Protein AF-A0A3D2F6W4-F1 (afdb_monomer_lite)

Secondary structure (DSSP, 8-state):
---SS--HHHHHHHHHHHHHHH-HHHHHHHHHHHHHHH---GGGS-HHHHHSHHHHSHHHHHHHHTTSPPP----------

Radius of gyration: 13.77 Å; chains: 1; bounding box: 28×30×37 Å

Foldseek 3Di:
DPPDDDDPQNVLVVVLVVCCVVPVQLVVLVQVLCCPPVVDHPVRDRSCVCCDCLRVNPVNSVVSCVVDPTDDDPDDDPPDD

pLDDT: mean 87.44, std 16.96, range [41.16, 98.19]

Structure (mmCIF, N/CA/C/O backbone):
data_AF-A0A3D2F6W4-F1
#
_entry.id   AF-A0A3D2F6W4-F1
#
loop_
_atom_site.group_PDB
_atom_site.id
_atom_site.type_symbol
_atom_site.label_atom_id
_atom_site.label_alt_id
_atom_site.label_comp_id
_atom_site.label_asym_id
_atom_site.label_entity_id
_atom_site.label_seq_id
_atom_site.pdbx_PDB_ins_code
_atom_site.Cartn_x
_atom_site.Cartn_y
_atom_site.Cartn_z
_atom_site.occupancy
_atom_site.B_iso_or_equiv
_atom_site.auth_seq_id
_atom_site.auth_comp_id
_atom_site.auth_asym_id
_atom_site.auth_atom_id
_atom_site.pdbx_PDB_model_num
ATOM 1 N N . MET A 1 1 ? 14.627 -6.493 -13.788 1.00 52.03 1 MET A N 1
ATOM 2 C CA . MET A 1 1 ? 13.679 -6.062 -14.837 1.00 52.03 1 MET A CA 1
ATOM 3 C C . MET A 1 1 ? 13.882 -4.580 -15.142 1.00 52.03 1 MET A C 1
ATOM 5 O O . MET A 1 1 ? 12.990 -3.778 -14.926 1.00 52.03 1 MET A O 1
ATOM 9 N N . ALA A 1 2 ? 15.056 -4.219 -15.657 1.00 53.88 2 ALA A N 1
ATOM 10 C CA . ALA A 1 2 ? 15.292 -2.923 -16.283 1.00 53.88 2 ALA A CA 1
ATOM 11 C C . ALA A 1 2 ? 15.898 -3.235 -17.653 1.00 53.88 2 ALA A C 1
ATOM 13 O O . ALA A 1 2 ? 17.103 -3.416 -17.788 1.00 53.88 2 ALA A O 1
ATOM 14 N N . ALA A 1 3 ? 15.019 -3.471 -18.624 1.00 53.66 3 ALA A N 1
ATOM 15 C CA . ALA A 1 3 ? 15.368 -3.734 -20.011 1.00 53.66 3 ALA A CA 1
ATOM 16 C C . ALA A 1 3 ? 14.466 -2.846 -20.885 1.00 53.66 3 ALA A C 1
ATOM 18 O O . ALA A 1 3 ? 13.349 -3.208 -21.231 1.00 53.66 3 ALA A O 1
ATOM 19 N N . ASN A 1 4 ? 14.964 -1.63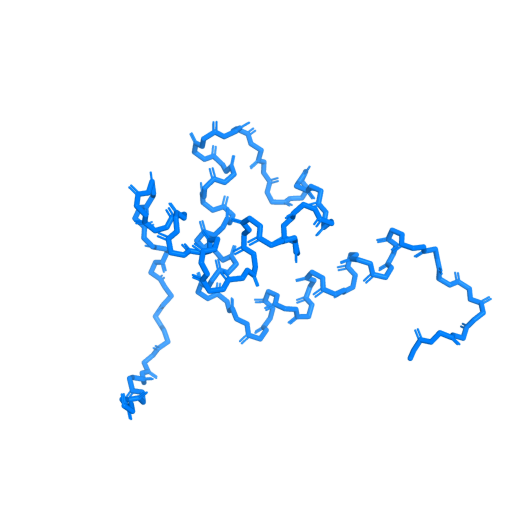3 -21.118 1.00 60.91 4 ASN A N 1
ATOM 20 C CA . ASN A 1 4 ? 14.828 -0.804 -22.316 1.00 60.91 4 ASN A CA 1
ATOM 21 C C . ASN A 1 4 ? 13.490 -0.274 -22.866 1.00 60.91 4 ASN A C 1
ATOM 23 O O . ASN A 1 4 ? 13.591 0.408 -23.870 1.00 60.91 4 ASN A O 1
ATOM 27 N N . ASP A 1 5 ? 12.314 -0.402 -22.238 1.00 66.12 5 ASP A N 1
ATOM 28 C CA . ASP A 1 5 ? 11.117 0.335 -22.742 1.00 66.12 5 ASP A CA 1
ATOM 29 C C . ASP A 1 5 ? 10.056 0.728 -21.691 1.00 66.12 5 ASP A C 1
ATOM 31 O O . ASP A 1 5 ? 9.044 1.342 -22.028 1.00 66.12 5 ASP A O 1
ATOM 35 N N . PHE A 1 6 ? 10.251 0.413 -20.405 1.00 68.81 6 PHE A N 1
ATOM 36 C CA . PHE A 1 6 ? 9.263 0.755 -19.374 1.00 68.81 6 PHE A CA 1
ATOM 37 C C . PHE A 1 6 ? 9.559 2.105 -18.724 1.00 68.81 6 PHE A C 1
ATOM 39 O O . PHE A 1 6 ? 10.622 2.307 -18.136 1.00 68.81 6 PHE A O 1
ATOM 46 N N . SER A 1 7 ? 8.581 3.009 -18.778 1.00 87.94 7 SER A N 1
ATOM 47 C CA . SER A 1 7 ? 8.616 4.248 -17.997 1.00 87.94 7 SER A CA 1
ATOM 48 C C . SER A 1 7 ? 8.529 3.930 -16.503 1.00 87.94 7 SER A C 1
ATOM 50 O O . SER A 1 7 ? 7.899 2.950 -16.103 1.00 87.94 7 SER A O 1
ATOM 52 N N . GLU A 1 8 ? 9.118 4.778 -15.660 1.00 88.31 8 GLU A N 1
ATOM 53 C CA . GLU A 1 8 ? 9.097 4.609 -14.201 1.00 88.31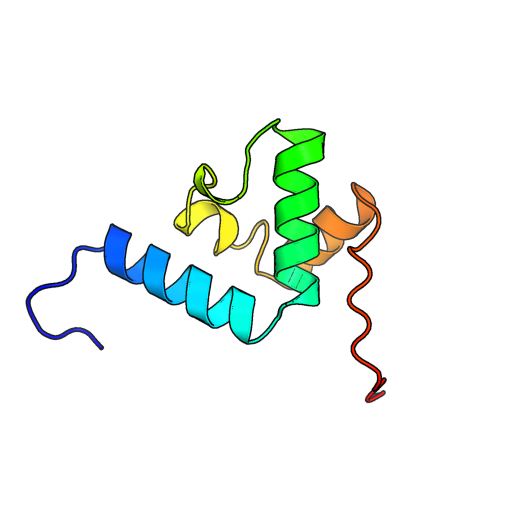 8 GLU A CA 1
ATOM 54 C C . GLU A 1 8 ? 7.678 4.391 -13.655 1.00 88.31 8 GLU A C 1
ATOM 56 O O . GLU A 1 8 ? 7.437 3.474 -12.873 1.00 88.31 8 GLU A O 1
ATOM 61 N N . GLU A 1 9 ? 6.714 5.169 -14.142 1.00 88.44 9 GLU A N 1
ATOM 62 C CA . GLU A 1 9 ? 5.300 5.022 -13.794 1.00 88.44 9 GLU A CA 1
ATOM 63 C C . GLU A 1 9 ? 4.757 3.616 -14.095 1.00 88.44 9 GLU A C 1
ATOM 65 O O . GLU A 1 9 ? 4.061 3.022 -13.271 1.00 88.44 9 GLU A O 1
ATOM 70 N N . GLN A 1 10 ? 5.127 3.034 -15.239 1.00 91.75 10 GLN A N 1
ATOM 71 C CA . GLN A 1 10 ? 4.703 1.683 -15.606 1.00 91.75 10 GLN A CA 1
ATOM 72 C C . GLN A 1 10 ? 5.325 0.633 -14.682 1.00 91.75 10 GLN A C 1
ATOM 74 O O . GLN A 1 10 ? 4.651 -0.334 -14.323 1.00 91.75 10 GLN A O 1
ATOM 79 N N . MET A 1 11 ? 6.575 0.828 -14.249 1.00 94.12 11 MET A N 1
ATOM 80 C CA . MET A 1 11 ? 7.209 -0.064 -13.274 1.00 94.12 11 MET A CA 1
ATOM 81 C C . MET A 1 11 ? 6.462 -0.049 -11.936 1.00 94.12 11 MET A C 1
ATOM 83 O O . MET A 1 11 ? 6.192 -1.116 -11.384 1.00 94.12 11 MET A O 1
ATOM 87 N N . PHE A 1 12 ? 6.054 1.127 -11.449 1.00 96.12 12 PHE A N 1
ATOM 88 C CA . PHE A 1 12 ? 5.258 1.230 -10.223 1.00 96.12 12 PHE A CA 1
ATOM 89 C C . PHE A 1 12 ? 3.853 0.635 -10.379 1.00 96.12 12 PHE A C 1
ATOM 91 O O . PHE A 1 12 ? 3.392 -0.067 -9.484 1.00 96.12 12 PHE A O 1
ATOM 98 N N . GLN A 1 13 ? 3.192 0.824 -11.524 1.00 95.00 13 GLN A N 1
ATOM 99 C CA . GLN A 1 13 ? 1.906 0.173 -11.814 1.00 95.00 13 GLN A CA 1
ATOM 100 C C . GLN A 1 13 ? 2.017 -1.360 -11.782 1.00 95.00 13 GLN A C 1
ATOM 102 O O . GLN A 1 13 ? 1.155 -2.045 -11.228 1.00 95.00 13 GLN A O 1
ATOM 107 N N . VAL A 1 14 ? 3.085 -1.917 -12.363 1.00 96.06 14 VAL A N 1
ATOM 108 C CA . VAL A 1 14 ? 3.345 -3.363 -12.327 1.00 96.06 14 VAL A CA 1
ATOM 109 C C . VAL A 1 14 ? 3.639 -3.824 -10.900 1.00 96.06 14 VAL A C 1
ATOM 111 O O . VAL A 1 14 ? 3.034 -4.795 -10.447 1.00 96.06 14 VAL A O 1
ATOM 114 N N . ALA A 1 15 ? 4.503 -3.116 -10.170 1.00 96.50 15 ALA A N 1
ATOM 115 C CA . ALA A 1 15 ? 4.824 -3.437 -8.781 1.00 96.50 15 ALA A CA 1
ATOM 116 C C . ALA A 1 15 ? 3.579 -3.407 -7.880 1.00 96.50 15 ALA A C 1
ATOM 118 O O . ALA A 1 15 ? 3.391 -4.313 -7.070 1.00 96.50 15 ALA A O 1
ATOM 119 N N . LEU A 1 16 ? 2.689 -2.427 -8.072 1.00 97.44 16 LEU A N 1
ATOM 120 C CA . LEU A 1 16 ? 1.437 -2.314 -7.328 1.00 97.44 16 LEU A CA 1
ATOM 121 C C . LEU A 1 16 ? 0.546 -3.533 -7.560 1.00 97.44 16 LEU A C 1
ATOM 123 O O . LEU A 1 16 ? 0.033 -4.111 -6.606 1.00 97.44 16 LEU A O 1
ATOM 127 N N . LYS A 1 17 ? 0.398 -3.960 -8.818 1.00 96.75 17 LYS A N 1
ATOM 128 C CA . LYS A 1 17 ? -0.389 -5.153 -9.165 1.00 96.75 17 LYS A CA 1
ATOM 129 C C . LYS A 1 17 ? 0.200 -6.423 -8.556 1.00 96.75 17 LYS A C 1
ATOM 131 O O . LYS A 1 17 ? -0.546 -7.231 -8.013 1.00 96.75 17 LYS A O 1
ATOM 136 N N . VAL A 1 18 ? 1.520 -6.594 -8.635 1.00 97.44 18 VAL A N 1
ATOM 137 C CA . VAL A 1 18 ? 2.210 -7.770 -8.083 1.00 97.44 18 VAL A CA 1
ATOM 138 C C . VAL A 1 18 ? 2.083 -7.814 -6.559 1.00 97.44 18 VAL A C 1
ATOM 140 O O . VAL A 1 18 ? 1.707 -8.849 -6.015 1.00 97.44 18 VAL A O 1
ATOM 143 N N . ASN A 1 19 ? 2.306 -6.696 -5.867 1.00 96.94 19 ASN A N 1
ATOM 144 C CA . ASN A 1 19 ? 2.164 -6.650 -4.414 1.00 96.94 19 ASN A CA 1
ATOM 145 C C . ASN A 1 19 ? 0.710 -6.833 -3.964 1.00 96.94 19 ASN A C 1
ATOM 147 O O . ASN A 1 19 ? 0.469 -7.568 -3.012 1.00 96.94 19 ASN A O 1
ATOM 151 N N . ALA A 1 20 ? -0.261 -6.237 -4.662 1.00 96.25 20 ALA A N 1
ATOM 152 C CA . ALA A 1 20 ? -1.677 -6.450 -4.365 1.00 96.25 20 ALA A CA 1
ATOM 153 C C . ALA A 1 20 ? -2.105 -7.911 -4.578 1.00 96.25 20 ALA A C 1
ATOM 155 O O . ALA A 1 20 ? -3.000 -8.395 -3.891 1.00 96.25 20 ALA A O 1
ATOM 156 N N . TYR A 1 21 ? -1.452 -8.623 -5.499 1.00 94.94 21 TYR A N 1
ATOM 157 C CA . TYR A 1 21 ? -1.663 -10.053 -5.697 1.00 94.94 21 TYR A CA 1
ATOM 158 C C . TYR A 1 21 ? -1.017 -10.905 -4.592 1.00 94.94 21 TYR A C 1
ATOM 160 O O . TYR A 1 21 ? -1.630 -11.862 -4.126 1.00 94.94 21 TYR A O 1
ATOM 168 N N . TRP A 1 22 ? 0.203 -10.574 -4.156 1.00 95.44 22 TRP A N 1
ATOM 169 C CA . TRP A 1 22 ? 0.905 -11.319 -3.100 1.00 95.44 22 TRP A CA 1
ATOM 170 C C . TRP A 1 22 ? 0.393 -11.033 -1.686 1.00 95.44 22 TRP A C 1
ATOM 172 O O . TRP A 1 22 ? 0.481 -11.905 -0.826 1.00 95.44 22 TRP A O 1
ATOM 182 N N . PHE A 1 23 ? -0.154 -9.840 -1.448 1.00 95.31 23 PHE A N 1
ATOM 183 C CA . PHE A 1 23 ? -0.624 -9.383 -0.138 1.00 95.31 23 PHE A CA 1
ATOM 184 C C . PHE A 1 23 ? -2.051 -8.816 -0.230 1.00 95.31 23 PHE A C 1
ATOM 186 O O . PHE A 1 23 ? -2.265 -7.626 0.026 1.00 95.31 23 PHE A O 1
ATOM 193 N N . PRO A 1 24 ? -3.042 -9.635 -0.621 1.00 94.56 24 PRO A N 1
ATOM 194 C CA . PRO A 1 24 ? -4.388 -9.156 -0.924 1.00 94.56 24 PRO A CA 1
ATOM 195 C C . PRO A 1 24 ? -5.050 -8.446 0.263 1.00 94.56 24 PRO A C 1
ATOM 197 O O . PRO A 1 24 ? -5.577 -7.352 0.083 1.00 94.56 24 PRO A O 1
ATOM 200 N N . ASP A 1 25 ? -4.961 -8.994 1.478 1.00 93.81 25 ASP A N 1
ATOM 201 C CA . ASP A 1 25 ? -5.483 -8.379 2.709 1.00 93.81 25 ASP A CA 1
ATOM 202 C C . ASP A 1 25 ? -4.973 -6.948 2.926 1.00 93.81 25 ASP A C 1
ATOM 204 O O . ASP A 1 25 ? -5.745 -6.014 3.171 1.00 93.81 25 ASP A O 1
ATOM 208 N N . THR A 1 26 ? -3.657 -6.770 2.787 1.00 95.50 26 THR A N 1
ATOM 209 C CA . THR A 1 26 ? -2.976 -5.488 2.975 1.00 95.50 26 THR A CA 1
ATOM 210 C C . THR A 1 26 ? -3.488 -4.466 1.972 1.00 95.50 26 THR A C 1
ATOM 212 O O . THR A 1 26 ? -3.921 -3.377 2.349 1.00 95.50 26 THR A O 1
ATOM 215 N N . TYR A 1 27 ? -3.485 -4.817 0.686 1.00 97.19 27 TYR A N 1
ATOM 216 C CA . TYR A 1 27 ? -3.831 -3.874 -0.375 1.00 97.19 27 TYR A CA 1
ATOM 217 C C . TYR A 1 27 ? -5.337 -3.616 -0.479 1.00 97.19 27 TYR A C 1
ATOM 219 O O . TYR A 1 27 ? -5.727 -2.507 -0.835 1.00 97.19 27 TYR A O 1
ATOM 227 N N . LEU A 1 28 ? -6.193 -4.565 -0.087 1.00 96.81 28 LEU A N 1
ATOM 228 C CA . LEU A 1 28 ? -7.629 -4.314 0.078 1.00 96.81 28 LEU A CA 1
ATOM 229 C C . LEU A 1 28 ? -7.900 -3.339 1.228 1.00 96.81 28 LEU A C 1
ATOM 231 O O . LEU A 1 28 ? -8.732 -2.441 1.093 1.00 96.81 28 LEU A O 1
ATOM 235 N N . THR A 1 29 ? -7.173 -3.473 2.337 1.00 97.25 29 THR A N 1
ATOM 236 C CA . THR A 1 29 ? -7.289 -2.553 3.475 1.00 97.25 29 THR A CA 1
ATOM 237 C C . THR A 1 29 ? -6.778 -1.154 3.123 1.00 97.25 29 THR A C 1
ATOM 239 O O . THR A 1 29 ? -7.443 -0.161 3.418 1.00 97.25 29 THR A O 1
ATOM 242 N N . ILE A 1 30 ? -5.648 -1.058 2.417 1.00 97.88 30 ILE A N 1
ATOM 243 C CA . ILE A 1 30 ? -5.133 0.214 1.889 1.00 97.88 30 ILE A CA 1
ATOM 244 C C . ILE A 1 30 ? -6.137 0.834 0.901 1.00 97.88 30 ILE A C 1
ATOM 246 O O . ILE A 1 30 ? -6.435 2.024 0.993 1.00 97.88 30 ILE A O 1
ATOM 250 N N . ALA A 1 31 ? -6.729 0.046 -0.002 1.00 97.62 31 ALA A N 1
ATOM 251 C CA . ALA A 1 31 ? -7.754 0.537 -0.924 1.00 97.62 31 ALA A CA 1
ATOM 252 C C . ALA A 1 31 ? -9.000 1.061 -0.186 1.00 97.62 31 ALA A C 1
ATOM 254 O O . ALA A 1 31 ? -9.560 2.089 -0.573 1.00 97.62 31 ALA A O 1
ATOM 255 N N . LYS A 1 32 ? -9.417 0.390 0.896 1.00 97.31 32 LYS A N 1
ATOM 256 C CA . LYS A 1 32 ? -10.506 0.855 1.766 1.00 97.31 32 LYS A CA 1
ATOM 257 C C . LYS A 1 32 ? -10.161 2.192 2.422 1.00 97.31 32 LYS A C 1
ATOM 259 O O . LYS A 1 32 ? -10.995 3.092 2.397 1.00 97.31 32 LYS A O 1
ATOM 264 N N . TYR A 1 33 ? -8.934 2.357 2.920 1.00 97.81 33 TYR A N 1
ATOM 265 C CA . TYR A 1 33 ? -8.455 3.639 3.440 1.00 97.81 33 TYR A CA 1
ATOM 266 C C . TYR A 1 33 ? -8.587 4.764 2.410 1.00 97.81 33 TYR A C 1
ATOM 268 O O . TYR A 1 33 ? -9.225 5.774 2.703 1.00 97.81 33 TYR A O 1
ATOM 276 N N . PHE A 1 34 ? -8.059 4.583 1.196 1.00 98.19 34 PHE A N 1
ATOM 277 C CA . PHE A 1 34 ? -8.133 5.614 0.153 1.00 98.19 34 PHE A CA 1
ATOM 278 C C . PHE A 1 34 ? -9.575 5.968 -0.209 1.00 98.19 34 PHE A C 1
ATOM 280 O O . PHE A 1 34 ? -9.917 7.141 -0.370 1.00 98.19 34 PHE A O 1
ATOM 287 N N . LYS A 1 35 ? -10.451 4.964 -0.262 1.00 97.38 35 LYS A N 1
ATOM 288 C CA . LYS A 1 35 ? -11.870 5.179 -0.532 1.00 97.38 35 LYS A CA 1
ATOM 289 C C . LYS A 1 35 ? -12.561 5.964 0.585 1.00 97.38 35 LYS A C 1
ATOM 291 O O . LYS A 1 35 ? -13.301 6.895 0.293 1.00 97.38 35 LYS A O 1
ATOM 296 N N . GLU A 1 36 ? -12.352 5.591 1.845 1.00 96.75 36 GLU A N 1
ATOM 297 C CA . GLU A 1 36 ? -13.077 6.171 2.984 1.00 96.75 36 GLU A CA 1
ATOM 298 C C . GLU A 1 36 ? -12.509 7.514 3.452 1.00 96.75 36 GLU A C 1
ATOM 300 O O . GLU A 1 36 ? -13.265 8.365 3.918 1.00 96.75 36 GLU A O 1
ATOM 305 N N . LYS A 1 37 ? -11.188 7.703 3.362 1.00 97.12 37 LYS A N 1
ATOM 306 C CA . LYS A 1 37 ? -10.501 8.897 3.879 1.00 97.12 37 LYS A CA 1
ATOM 307 C C . LYS A 1 37 ? -10.212 9.934 2.806 1.00 97.12 37 LYS A C 1
ATOM 309 O O . LYS A 1 37 ? -10.236 11.122 3.107 1.00 97.12 37 LYS A O 1
ATOM 314 N N . GLU A 1 38 ? -9.970 9.498 1.573 1.00 95.94 38 GLU A N 1
ATOM 315 C CA . GLU A 1 38 ? -9.558 10.387 0.479 1.00 95.94 38 GLU A CA 1
ATOM 316 C C . GLU A 1 38 ? -10.567 10.429 -0.675 1.00 95.94 38 GLU A C 1
ATOM 318 O O . GLU A 1 38 ? -10.404 11.211 -1.608 1.00 95.94 38 GLU A O 1
ATOM 323 N N . ASN A 1 39 ? -11.639 9.627 -0.612 1.00 97.19 39 ASN A N 1
ATOM 324 C CA . ASN A 1 39 ? -12.644 9.506 -1.671 1.00 97.19 39 ASN A CA 1
ATOM 325 C C . ASN A 1 39 ? -12.026 9.154 -3.044 1.00 97.19 39 ASN A C 1
ATOM 327 O O . ASN A 1 39 ? -12.531 9.557 -4.095 1.00 97.19 39 ASN A O 1
ATOM 331 N N . LEU A 1 40 ? -10.930 8.386 -3.032 1.00 97.69 40 LEU A N 1
ATOM 332 C CA . LEU A 1 40 ? -10.245 7.887 -4.223 1.00 97.69 40 LEU A CA 1
ATOM 333 C C . LEU A 1 40 ? -10.586 6.412 -4.446 1.00 97.69 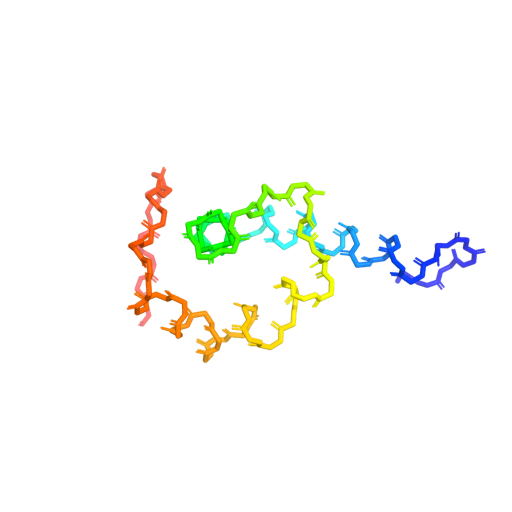40 LEU A C 1
ATOM 335 O O . LEU A 1 40 ? -10.429 5.575 -3.555 1.00 97.69 40 LEU A O 1
ATOM 339 N N . SER A 1 41 ? -11.044 6.068 -5.652 1.00 96.56 41 SER A N 1
ATOM 340 C CA . SER A 1 41 ? -11.155 4.661 -6.052 1.00 96.56 41 SER A CA 1
ATOM 341 C C . SER A 1 41 ? -9.772 4.070 -6.333 1.00 96.56 41 SER A C 1
ATOM 343 O O . SER A 1 41 ? -8.842 4.794 -6.678 1.00 96.56 41 SER A O 1
ATOM 345 N N . TRP A 1 42 ? -9.629 2.744 -6.236 1.00 95.88 42 TRP A N 1
ATOM 346 C CA . TRP A 1 42 ? -8.326 2.078 -6.374 1.00 95.88 42 TRP A CA 1
ATOM 347 C C . TRP A 1 42 ? -7.591 2.412 -7.681 1.00 95.88 42 TRP A C 1
ATOM 349 O O . TRP A 1 42 ? -6.380 2.587 -7.684 1.00 95.88 42 TRP A O 1
ATOM 359 N N . SER A 1 43 ? -8.319 2.574 -8.789 1.00 95.25 43 SER A N 1
ATOM 360 C CA . SER A 1 43 ? -7.740 2.947 -10.087 1.00 95.25 43 SER A CA 1
ATOM 361 C C . SER A 1 43 ? -7.247 4.398 -10.166 1.00 95.25 43 SER A C 1
ATOM 363 O O . SER A 1 43 ? -6.558 4.739 -11.122 1.00 95.25 43 SER A O 1
ATOM 365 N N . GLN A 1 44 ? -7.616 5.247 -9.204 1.00 96.94 44 GLN A N 1
ATOM 366 C CA . GLN A 1 44 ? -7.184 6.646 -9.102 1.00 96.94 44 GLN A CA 1
ATOM 367 C C . GLN A 1 44 ? -6.013 6.830 -8.131 1.00 96.94 44 GLN A C 1
ATOM 369 O O . GLN A 1 44 ? -5.442 7.916 -8.078 1.00 96.94 44 GLN A O 1
ATOM 374 N N . VAL A 1 45 ? -5.680 5.804 -7.342 1.00 97.12 45 VAL A N 1
ATOM 375 C CA . VAL A 1 45 ? -4.589 5.875 -6.370 1.00 97.12 45 VAL A CA 1
ATOM 376 C C . VAL A 1 45 ? -3.254 5.907 -7.107 1.00 97.12 45 VAL A C 1
ATOM 378 O O . VAL A 1 45 ? -2.996 5.080 -7.983 1.00 97.12 45 VAL A O 1
ATOM 381 N N . ASP A 1 46 ? -2.394 6.852 -6.723 1.00 97.31 46 ASP A N 1
ATOM 382 C CA . ASP A 1 46 ? -1.024 6.912 -7.219 1.00 97.31 46 ASP A CA 1
ATOM 383 C C . ASP A 1 46 ? -0.248 5.654 -6.767 1.00 97.31 46 ASP A C 1
ATOM 385 O O . ASP A 1 46 ? -0.149 5.381 -5.563 1.00 97.31 46 ASP A O 1
ATOM 389 N N . PRO A 1 47 ? 0.326 4.869 -7.698 1.00 97.38 47 PRO A N 1
ATOM 390 C CA . PRO A 1 47 ? 1.034 3.648 -7.340 1.00 97.38 47 PRO A CA 1
ATOM 391 C C . PRO A 1 47 ? 2.262 3.868 -6.460 1.00 97.38 47 PRO A C 1
ATOM 393 O O . PRO A 1 47 ? 2.531 3.034 -5.599 1.00 97.38 47 PRO A O 1
ATOM 396 N N . LYS A 1 48 ? 3.004 4.965 -6.647 1.00 97.12 48 LYS A N 1
ATOM 397 C CA . LYS A 1 48 ? 4.173 5.290 -5.818 1.00 97.12 48 LYS A CA 1
ATOM 398 C C . LYS A 1 48 ? 3.743 5.596 -4.392 1.00 97.12 48 LYS A C 1
ATOM 400 O O . LYS A 1 48 ? 4.417 5.166 -3.462 1.00 97.12 48 LYS A O 1
ATOM 405 N N . LEU A 1 49 ? 2.617 6.291 -4.223 1.00 97.38 49 LEU A N 1
ATOM 406 C CA . LEU A 1 49 ? 2.050 6.574 -2.908 1.00 97.38 49 LEU A CA 1
ATOM 407 C C . LEU A 1 49 ? 1.641 5.280 -2.199 1.00 97.38 49 LEU A C 1
ATOM 409 O O . LEU A 1 49 ? 2.090 5.031 -1.083 1.00 97.38 49 LEU A O 1
ATOM 413 N N . ALA A 1 50 ? 0.854 4.427 -2.862 1.00 97.69 50 ALA A N 1
ATOM 414 C CA . ALA A 1 50 ? 0.404 3.162 -2.280 1.00 97.69 50 ALA A CA 1
ATOM 415 C C . ALA A 1 50 ? 1.568 2.210 -1.956 1.00 97.69 50 ALA A C 1
ATOM 417 O O . ALA A 1 50 ? 1.535 1.528 -0.933 1.00 97.69 50 ALA A O 1
ATOM 418 N N . LEU A 1 51 ? 2.605 2.177 -2.798 1.00 97.88 51 LEU A N 1
ATOM 419 C CA . LEU A 1 51 ? 3.831 1.398 -2.578 1.00 97.88 51 LEU A CA 1
ATOM 420 C C . LEU A 1 51 ? 4.798 2.048 -1.577 1.00 97.88 51 LEU A C 1
ATOM 422 O O . LEU A 1 51 ? 5.765 1.411 -1.161 1.00 97.88 51 LEU A O 1
ATOM 426 N N . GLY A 1 52 ? 4.558 3.304 -1.205 1.00 97.50 52 GLY A N 1
ATOM 427 C CA . GLY A 1 52 ? 5.418 4.084 -0.331 1.00 97.50 52 GLY A CA 1
ATOM 428 C C . GLY A 1 52 ? 5.370 3.632 1.125 1.00 97.50 52 GLY A C 1
ATOM 429 O O . GLY A 1 52 ? 4.491 2.885 1.560 1.00 97.50 52 GLY A O 1
ATOM 430 N N . GLU A 1 53 ? 6.317 4.138 1.914 1.00 97.19 53 GLU A N 1
ATOM 431 C CA . GLU A 1 53 ? 6.499 3.756 3.318 1.00 97.19 53 GLU A CA 1
ATOM 432 C C . GLU A 1 53 ? 5.258 3.996 4.188 1.00 97.19 53 GLU A C 1
ATOM 434 O O . GLU A 1 53 ? 4.992 3.222 5.106 1.00 97.19 53 GLU A O 1
ATOM 439 N N . SER A 1 54 ? 4.464 5.023 3.884 1.00 96.94 54 SER A N 1
ATOM 440 C CA . SER A 1 54 ? 3.273 5.377 4.660 1.00 96.94 54 SER A CA 1
ATOM 441 C C . SER A 1 54 ? 2.161 4.329 4.572 1.00 96.94 54 SER A C 1
ATOM 443 O O . SER A 1 54 ? 1.305 4.289 5.452 1.00 96.94 54 SER A O 1
ATOM 445 N N . PHE A 1 55 ? 2.195 3.464 3.553 1.00 97.50 55 PHE A N 1
ATOM 446 C CA . PHE A 1 55 ? 1.155 2.471 3.283 1.00 97.50 55 PHE A CA 1
ATOM 447 C C . PHE A 1 55 ? 1.709 1.045 3.248 1.00 97.50 55 PHE A C 1
ATOM 449 O O . PHE A 1 55 ? 1.175 0.167 3.921 1.00 97.50 55 PHE A O 1
ATOM 456 N N . SER A 1 56 ? 2.807 0.824 2.522 1.00 97.31 56 SER A N 1
ATOM 457 C CA . SER A 1 56 ? 3.379 -0.503 2.246 1.00 97.31 56 SER A CA 1
ATOM 458 C C . SER A 1 56 ? 4.599 -0.859 3.103 1.00 97.31 56 SER A C 1
ATOM 460 O O . SER A 1 56 ? 5.355 -1.766 2.761 1.00 97.31 56 SER A O 1
ATOM 462 N N . SER A 1 57 ? 4.798 -0.181 4.237 1.00 96.44 57 SER A N 1
ATOM 463 C CA . SER A 1 57 ? 5.727 -0.628 5.286 1.00 96.44 57 SER A CA 1
ATOM 464 C C . SER A 1 57 ? 4.970 -1.193 6.485 1.00 96.44 57 SER A C 1
ATOM 466 O O . SER A 1 57 ? 3.806 -0.861 6.702 1.00 96.44 57 SER A O 1
ATOM 468 N N . SER A 1 58 ? 5.634 -1.989 7.328 1.00 92.69 58 SER A N 1
ATOM 469 C CA . SER A 1 58 ? 5.018 -2.523 8.552 1.00 92.69 58 SER A CA 1
ATOM 470 C C . SER A 1 58 ? 4.489 -1.415 9.470 1.00 92.69 58 SER A C 1
ATOM 472 O O . SER A 1 58 ? 3.400 -1.536 10.034 1.00 92.69 58 SER A O 1
ATOM 474 N N . PHE A 1 59 ? 5.236 -0.313 9.602 1.00 95.56 59 PHE A N 1
ATOM 475 C CA . PHE A 1 59 ? 4.828 0.827 10.425 1.00 95.56 59 PHE A CA 1
ATOM 476 C C . PHE A 1 59 ? 3.680 1.613 9.779 1.00 95.56 59 PHE A C 1
ATOM 478 O O . PHE A 1 59 ? 2.678 1.887 10.442 1.00 95.56 59 PHE A O 1
ATOM 485 N N . GLY A 1 60 ? 3.797 1.921 8.484 1.00 96.62 60 GLY A N 1
ATOM 486 C CA . GLY A 1 60 ? 2.764 2.619 7.719 1.00 96.62 60 GLY A CA 1
ATOM 487 C C . GLY A 1 60 ? 1.441 1.859 7.726 1.00 96.62 60 GLY A C 1
ATOM 488 O O . GLY A 1 60 ? 0.421 2.396 8.151 1.00 96.62 60 GLY A O 1
ATOM 489 N N . TYR A 1 61 ? 1.475 0.567 7.400 1.00 96.44 61 TYR A N 1
ATOM 490 C CA . TYR A 1 61 ? 0.295 -0.291 7.418 1.00 96.44 61 TYR A CA 1
ATOM 491 C C . TYR A 1 61 ? -0.360 -0.356 8.804 1.00 96.44 61 TYR A C 1
ATOM 493 O O . TYR A 1 61 ? -1.573 -0.196 8.923 1.00 96.44 61 TYR A O 1
ATOM 501 N N . THR A 1 62 ? 0.430 -0.478 9.877 1.00 95.38 62 THR A N 1
ATOM 502 C CA . THR A 1 62 ? -0.101 -0.432 11.252 1.00 95.38 62 THR A CA 1
ATOM 503 C C . THR A 1 62 ? -0.821 0.888 11.547 1.00 95.38 62 THR A C 1
ATOM 505 O O . THR A 1 62 ? -1.807 0.906 12.283 1.00 95.38 62 THR A O 1
ATOM 508 N N . ASN A 1 63 ? -0.364 2.007 10.977 1.00 96.62 63 ASN A N 1
ATOM 509 C CA . ASN A 1 63 ? -1.056 3.287 11.103 1.00 96.62 63 ASN A CA 1
ATOM 510 C C . ASN A 1 63 ? -2.377 3.328 10.315 1.00 96.62 63 ASN A C 1
ATOM 512 O O . ASN A 1 63 ? -3.341 3.940 10.774 1.00 96.62 63 ASN A O 1
ATOM 516 N N . ILE A 1 64 ? -2.455 2.652 9.166 1.00 96.69 64 ILE A N 1
ATOM 517 C CA . ILE A 1 64 ? -3.703 2.497 8.405 1.00 96.69 64 ILE A CA 1
ATOM 518 C C . ILE A 1 64 ? -4.732 1.682 9.200 1.00 96.69 64 ILE A C 1
ATOM 520 O O . ILE A 1 64 ? -5.888 2.094 9.303 1.00 96.69 64 ILE A O 1
ATOM 524 N N . LEU A 1 65 ? -4.307 0.598 9.857 1.00 95.00 65 LEU A N 1
ATOM 525 C CA . LEU A 1 65 ? -5.178 -0.257 10.681 1.00 95.00 65 LEU A CA 1
ATOM 526 C C . LEU A 1 65 ? -5.835 0.462 11.870 1.00 95.00 65 LEU A C 1
ATOM 528 O O . LEU A 1 65 ? -6.835 -0.008 12.402 1.00 95.00 65 LEU A O 1
ATOM 532 N N . LYS A 1 66 ? -5.296 1.608 12.299 1.00 95.56 66 LYS A N 1
ATOM 533 C CA . LYS A 1 66 ? -5.908 2.447 13.345 1.00 95.56 66 LYS A CA 1
ATOM 534 C C . LYS A 1 66 ? -7.025 3.347 12.815 1.00 95.56 66 LYS A C 1
ATOM 536 O O . LYS A 1 66 ? -7.744 3.949 13.607 1.00 95.56 66 LYS A O 1
ATOM 541 N N . GLN A 1 67 ? -7.127 3.499 11.498 1.00 95.44 67 GLN A N 1
ATOM 542 C CA . GLN A 1 67 ? 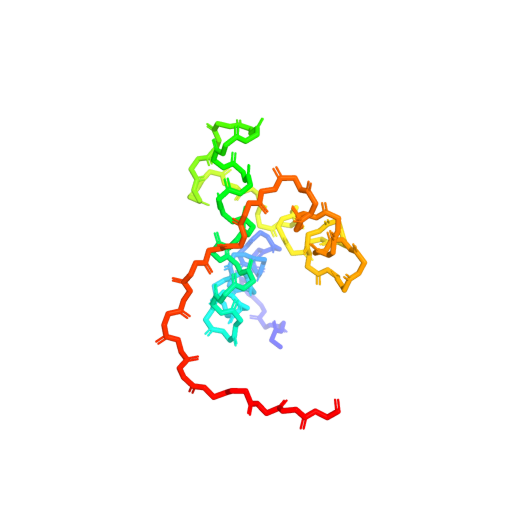-7.985 4.491 10.848 1.00 95.44 67 GLN A CA 1
ATOM 543 C C . GLN A 1 67 ? -9.157 3.868 10.093 1.00 95.44 67 GLN A C 1
ATOM 545 O O . GLN A 1 67 ? -10.175 4.543 9.901 1.00 95.44 67 GLN A O 1
ATOM 550 N N . VAL A 1 68 ? -9.007 2.613 9.670 1.00 94.56 68 VAL A N 1
ATOM 551 C CA . VAL A 1 68 ? -10.038 1.818 9.005 1.00 94.56 68 VAL A CA 1
ATOM 552 C C . VAL A 1 68 ? -10.027 0.397 9.543 1.00 94.56 68 VAL A C 1
ATOM 554 O O . VAL A 1 68 ? -8.972 -0.147 9.869 1.00 94.56 68 VAL A O 1
ATOM 557 N N . GLU A 1 69 ? -11.201 -0.224 9.605 1.00 90.12 69 GLU A N 1
ATOM 558 C CA . GLU A 1 69 ? -11.279 -1.653 9.897 1.00 90.12 69 GLU A CA 1
ATOM 559 C C . GLU A 1 69 ? -10.664 -2.448 8.736 1.00 90.12 69 GLU A C 1
ATOM 561 O O . GLU A 1 69 ? -11.017 -2.158 7.580 1.00 90.12 69 GLU A O 1
ATOM 566 N N . PRO A 1 70 ? -9.791 -3.438 9.018 1.00 87.25 70 PRO A N 1
ATOM 567 C CA . PRO A 1 70 ? -9.171 -4.261 7.990 1.00 87.25 70 PRO A CA 1
ATOM 568 C C . PRO A 1 70 ? -10.214 -4.852 7.043 1.00 87.25 70 PRO A C 1
ATOM 570 O O . PRO A 1 70 ? -11.309 -5.237 7.458 1.00 87.25 70 PRO A O 1
ATOM 573 N N . ALA A 1 71 ? -9.880 -4.917 5.758 1.00 81.81 71 ALA A N 1
ATOM 574 C CA . ALA A 1 71 ? -10.719 -5.617 4.804 1.00 81.81 71 ALA A CA 1
ATOM 575 C C . ALA A 1 71 ? -10.704 -7.114 5.141 1.00 81.81 71 ALA A C 1
ATOM 577 O O . ALA A 1 71 ? -9.641 -7.725 5.220 1.00 81.81 71 ALA A O 1
ATOM 578 N N . GLU A 1 72 ? -11.881 -7.708 5.337 1.00 71.75 72 GLU A N 1
ATOM 579 C CA . GLU A 1 72 ? -11.994 -9.148 5.549 1.00 71.75 72 GLU A CA 1
ATOM 580 C C . GLU A 1 72 ? -11.687 -9.880 4.238 1.00 71.75 72 GLU A C 1
ATOM 582 O O . GLU A 1 72 ? -12.551 -10.026 3.368 1.00 71.75 72 GLU A O 1
ATOM 587 N N . PHE A 1 73 ? -10.459 -10.366 4.078 1.00 56.28 73 PHE A N 1
ATOM 588 C CA . PHE A 1 73 ? -10.176 -11.397 3.093 1.00 56.28 73 PHE A CA 1
ATOM 589 C C . PHE A 1 73 ? -10.404 -12.746 3.777 1.00 56.28 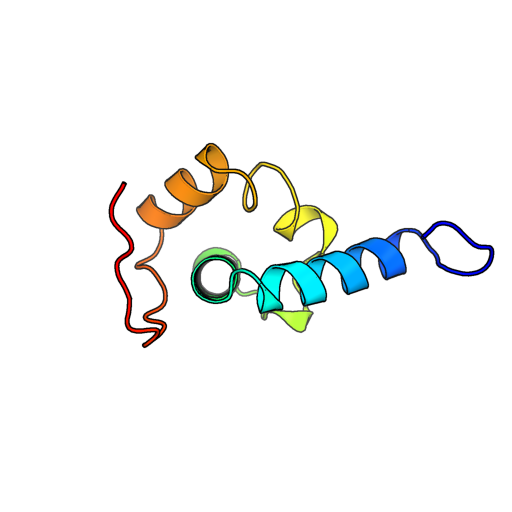73 PHE A C 1
ATOM 591 O O . PHE A 1 73 ? -9.752 -13.093 4.761 1.00 56.28 73 PHE A O 1
ATOM 598 N N . LYS A 1 74 ? -11.352 -13.544 3.278 1.00 54.91 74 LYS A N 1
ATOM 599 C CA . LYS A 1 74 ? -11.515 -14.930 3.738 1.00 54.91 74 LYS A CA 1
ATOM 600 C C . LYS A 1 74 ? -10.394 -15.804 3.166 1.00 54.91 74 LYS A C 1
ATOM 602 O O . LYS A 1 74 ? -10.659 -16.684 2.355 1.00 54.91 74 LYS A O 1
ATOM 607 N N . SER A 1 75 ? -9.148 -15.569 3.567 1.00 46.84 75 SER A N 1
ATOM 608 C CA . SER A 1 75 ? -8.056 -16.515 3.347 1.00 46.84 75 SER A CA 1
ATOM 609 C C . SER A 1 75 ? -7.770 -17.215 4.668 1.00 46.84 75 SER A C 1
ATOM 611 O O . SER A 1 75 ? -7.190 -16.653 5.593 1.00 46.84 75 SER A O 1
ATOM 613 N N . GLY A 1 76 ? -8.292 -18.434 4.796 1.00 51.03 76 GLY A N 1
ATOM 614 C CA . GLY A 1 76 ? -8.049 -19.280 5.955 1.00 51.03 76 GLY A CA 1
ATOM 615 C C . GLY A 1 76 ? -6.572 -19.645 6.050 1.00 51.03 76 GLY A C 1
ATOM 616 O O . GLY A 1 76 ? -5.998 -20.150 5.091 1.00 51.03 76 GLY A O 1
ATOM 617 N N . GLY A 1 77 ? -5.978 -19.429 7.222 1.00 43.44 77 GLY A N 1
ATOM 618 C CA . GLY A 1 77 ? -4.632 -19.911 7.522 1.00 43.44 77 GLY A CA 1
ATOM 619 C C . GLY A 1 77 ? -3.803 -18.907 8.299 1.00 43.44 77 GLY A C 1
ATOM 620 O O . GLY A 1 77 ? -2.882 -18.303 7.764 1.00 43.44 77 GLY A O 1
ATOM 621 N N . SER A 1 78 ? -4.116 -18.767 9.586 1.00 46.34 78 SER A N 1
ATOM 622 C CA . SER A 1 78 ? -3.160 -18.280 10.575 1.00 46.34 78 SER A CA 1
ATOM 623 C C . SER A 1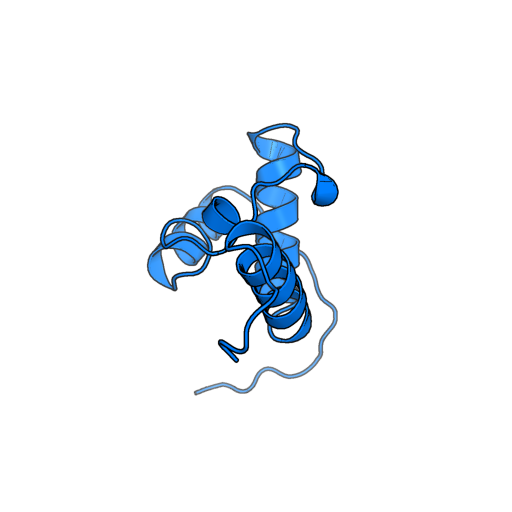 78 ? -1.938 -19.204 10.555 1.00 46.34 78 SER A C 1
ATOM 625 O O . SER A 1 78 ? -1.998 -20.325 11.053 1.00 46.34 78 SER A O 1
ATOM 627 N N . CYS A 1 79 ? -0.835 -18.753 9.967 1.00 54.72 79 CYS A N 1
ATOM 628 C CA . CYS A 1 79 ? 0.480 -19.249 10.348 1.00 54.72 79 CYS A CA 1
ATOM 629 C C . CYS A 1 79 ? 1.005 -18.290 11.408 1.00 54.72 79 CYS A C 1
ATOM 631 O O . CYS A 1 79 ? 1.577 -17.247 11.096 1.00 54.72 79 CYS A O 1
ATOM 633 N N . GLY A 1 80 ? 0.724 -18.642 12.662 1.00 50.97 80 GLY A N 1
ATOM 634 C CA . GLY A 1 80 ? 1.410 -18.073 13.806 1.00 50.97 80 GLY A CA 1
ATOM 635 C C . GLY A 1 80 ? 2.912 -18.317 13.695 1.00 50.97 80 GLY A C 1
ATOM 636 O O . GLY A 1 80 ? 3.352 -19.423 13.374 1.00 50.97 80 GLY A O 1
ATOM 637 N N . VAL A 1 81 ? 3.668 -17.264 13.974 1.00 41.16 81 VAL A N 1
ATOM 638 C CA . VAL A 1 81 ? 5.043 -17.316 14.469 1.00 41.16 81 VAL A CA 1
ATOM 639 C C . VAL A 1 81 ? 5.117 -16.463 15.722 1.00 41.16 81 VAL A C 1
ATOM 641 O O . VAL A 1 81 ? 4.368 -15.460 15.783 1.00 41.16 81 VAL A O 1
#

Sequence (81 aa):
MAANDFSEEQMFQVALKVNAYWFPDTYLTIAKYFKEKENLSWSQVDPKLALGESFSSSFGYTNILKQVEPAEFKSGGSCGV